Protein AF-A0A7C1PLB1-F1 (afdb_monomer)

Foldseek 3Di:
DPPPDDPVNVVVVVVVVVVVLPDEAEAEQEDVCVVDPVSVVVVVVVVVVVVVVVRRYHYHYDCVVVVCVVCVVVVHHFDDDPNDTPD

Structure (mmCIF, N/CA/C/O backbone):
data_AF-A0A7C1PLB1-F1
#
_entry.id   AF-A0A7C1PLB1-F1
#
loop_
_atom_site.group_PDB
_atom_site.id
_atom_site.type_sy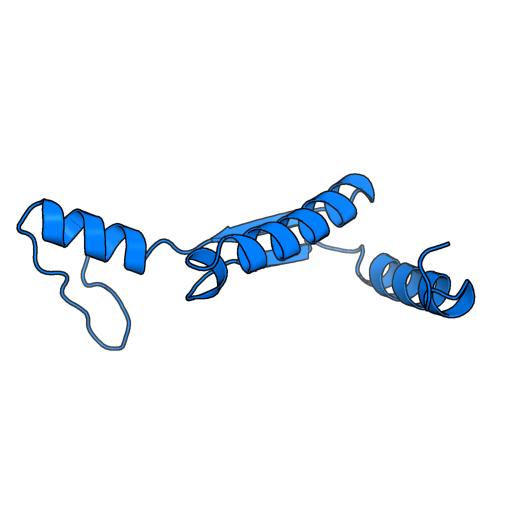mbol
_atom_site.label_atom_id
_atom_site.label_alt_id
_atom_site.label_comp_id
_atom_site.label_asym_id
_atom_site.label_entity_id
_atom_site.label_seq_id
_atom_site.pdbx_PDB_ins_code
_atom_site.Cartn_x
_atom_site.Cartn_y
_atom_site.Cartn_z
_atom_site.occupancy
_atom_site.B_iso_or_equiv
_atom_site.auth_seq_id
_atom_site.auth_comp_id
_atom_site.auth_asym_id
_atom_site.auth_atom_id
_atom_site.pdbx_PDB_model_num
ATOM 1 N N . MET A 1 1 ? 19.483 11.889 -15.695 1.00 55.94 1 MET A N 1
ATOM 2 C CA . MET A 1 1 ? 19.153 10.560 -15.137 1.00 55.94 1 MET A CA 1
ATOM 3 C C . MET A 1 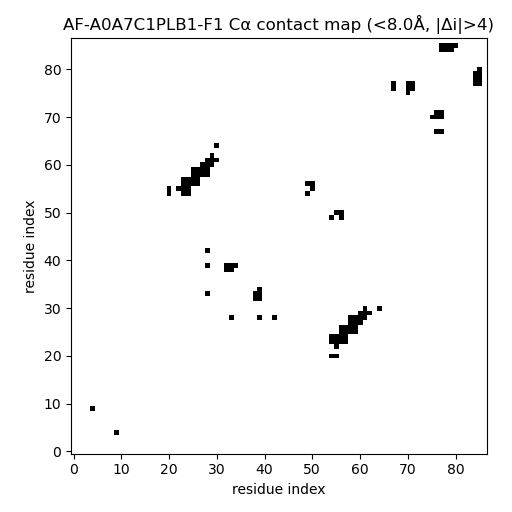1 ? 19.328 10.655 -13.632 1.00 55.94 1 MET A C 1
ATOM 5 O O . MET A 1 1 ? 20.296 11.298 -13.242 1.00 55.94 1 MET A O 1
ATOM 9 N N . PRO A 1 2 ? 18.410 10.132 -12.801 1.00 65.62 2 PRO A N 1
ATOM 10 C CA . PRO A 1 2 ? 18.641 10.084 -11.358 1.00 65.62 2 PRO A CA 1
ATOM 11 C C . PRO A 1 2 ? 19.960 9.350 -11.082 1.00 65.62 2 PRO A C 1
ATOM 13 O O . PRO A 1 2 ? 20.261 8.358 -11.750 1.00 65.62 2 PRO A O 1
ATOM 16 N N . GLU A 1 3 ? 20.765 9.864 -10.152 1.00 69.38 3 GLU A N 1
ATOM 17 C CA . GL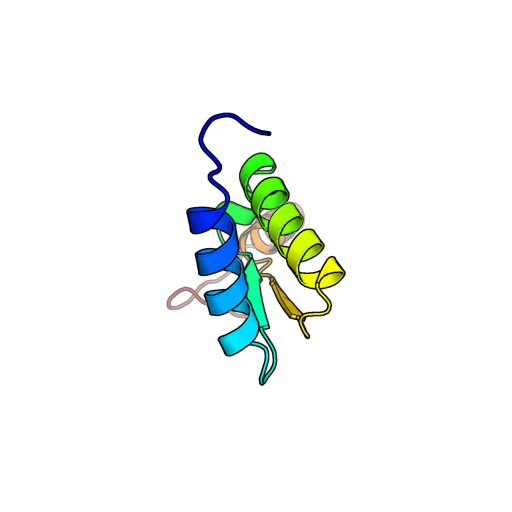U A 1 3 ? 22.036 9.240 -9.782 1.00 69.38 3 GLU A CA 1
ATOM 18 C C . GLU A 1 3 ? 21.786 7.797 -9.316 1.00 69.38 3 GLU A C 1
ATOM 20 O O . GLU A 1 3 ? 20.926 7.543 -8.475 1.00 69.38 3 GLU A O 1
ATOM 25 N N . GLY A 1 4 ? 22.494 6.838 -9.919 1.00 77.00 4 GLY A N 1
ATOM 26 C CA . GLY A 1 4 ? 22.398 5.414 -9.580 1.00 77.00 4 GLY A CA 1
ATOM 27 C C . GLY A 1 4 ? 21.472 4.559 -10.455 1.00 77.00 4 GLY A C 1
ATOM 28 O O . GLY A 1 4 ? 21.521 3.337 -10.336 1.00 77.00 4 GLY A O 1
ATOM 29 N N . LEU A 1 5 ? 20.677 5.133 -11.369 1.00 83.06 5 LEU A N 1
ATOM 30 C CA . LEU A 1 5 ? 19.875 4.331 -12.306 1.00 83.06 5 LEU A CA 1
ATOM 31 C C . LEU A 1 5 ? 20.637 4.091 -13.617 1.00 83.06 5 LEU A C 1
ATOM 33 O O . LEU A 1 5 ? 20.827 5.010 -14.415 1.00 83.06 5 LEU A O 1
ATOM 37 N N . THR A 1 6 ? 21.049 2.846 -13.858 1.00 93.81 6 THR A N 1
ATOM 38 C CA . THR A 1 6 ? 21.665 2.440 -15.130 1.00 93.81 6 THR A CA 1
ATOM 39 C C . THR A 1 6 ? 20.608 1.951 -16.119 1.00 93.81 6 THR A C 1
ATOM 41 O O . THR A 1 6 ? 19.550 1.452 -15.730 1.00 93.81 6 THR A O 1
ATOM 44 N N . ALA A 1 7 ? 20.905 2.053 -17.417 1.00 92.12 7 ALA A N 1
ATOM 45 C CA . ALA A 1 7 ? 20.039 1.505 -18.462 1.00 92.12 7 ALA A CA 1
ATOM 46 C C . ALA A 1 7 ? 19.831 -0.012 -18.299 1.00 92.12 7 ALA A C 1
ATOM 48 O O . ALA A 1 7 ? 18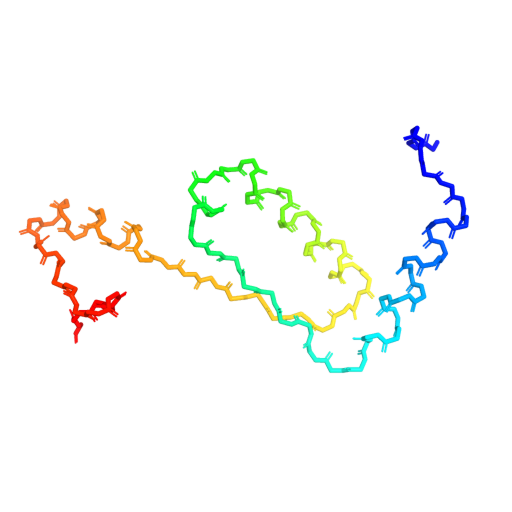.724 -0.500 -18.498 1.00 92.12 7 ALA A O 1
ATOM 49 N N . ALA A 1 8 ? 20.874 -0.735 -17.875 1.00 94.00 8 ALA A N 1
ATOM 50 C CA . ALA A 1 8 ? 20.810 -2.172 -17.623 1.00 94.00 8 ALA A CA 1
ATOM 51 C C . ALA A 1 8 ? 19.857 -2.514 -16.465 1.00 94.00 8 ALA A C 1
ATOM 53 O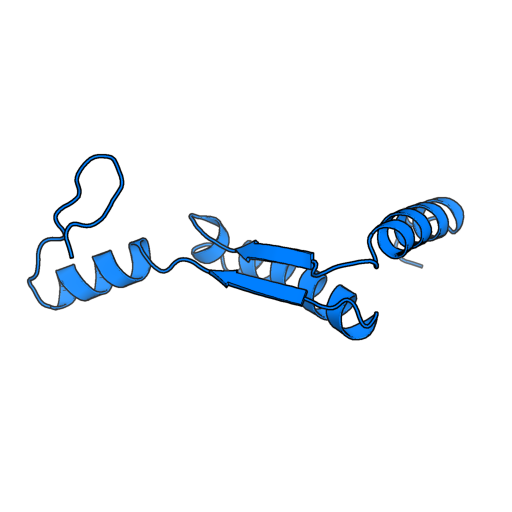 O . ALA A 1 8 ? 18.973 -3.346 -16.636 1.00 94.00 8 ALA A O 1
ATOM 54 N N . ALA A 1 9 ? 19.976 -1.819 -15.326 1.00 92.19 9 ALA A N 1
ATOM 55 C CA . ALA A 1 9 ? 19.100 -2.044 -14.175 1.00 92.19 9 ALA A CA 1
ATOM 56 C C . ALA A 1 9 ? 17.632 -1.719 -14.498 1.00 92.19 9 ALA A C 1
ATOM 58 O O . ALA A 1 9 ? 16.722 -2.426 -14.066 1.00 92.19 9 ALA A O 1
ATOM 59 N N . LEU A 1 10 ? 17.392 -0.666 -15.289 1.00 89.00 10 LEU A N 1
ATOM 60 C CA . LEU A 1 10 ? 16.048 -0.329 -15.750 1.00 89.00 10 LEU A CA 1
ATOM 61 C C . LEU A 1 10 ? 15.479 -1.406 -16.684 1.00 89.00 10 LEU A C 1
ATOM 63 O O . LEU A 1 10 ? 14.329 -1.806 -16.510 1.00 89.00 10 LEU A O 1
ATOM 67 N N . ALA A 1 11 ? 16.268 -1.879 -17.653 1.00 90.81 11 ALA A N 1
ATOM 68 C CA . ALA A 1 11 ? 15.846 -2.921 -18.586 1.00 90.81 11 ALA A CA 1
ATOM 69 C C . ALA A 1 11 ? 15.488 -4.222 -17.851 1.00 90.81 11 ALA A C 1
ATOM 71 O O . ALA A 1 11 ? 14.404 -4.761 -18.059 1.00 90.81 11 ALA A O 1
ATOM 72 N N . GLU A 1 12 ? 16.338 -4.662 -16.921 1.00 91.31 12 GLU A N 1
ATOM 73 C CA . GLU A 1 12 ? 16.106 -5.868 -16.120 1.00 91.31 12 GLU A CA 1
ATOM 74 C C . GLU A 1 12 ? 14.821 -5.768 -15.280 1.00 91.31 12 GLU A C 1
ATOM 76 O O . GLU A 1 12 ? 14.004 -6.696 -15.260 1.00 91.31 12 GLU A O 1
ATOM 81 N N . ALA A 1 13 ? 14.594 -4.620 -14.631 1.00 88.50 13 ALA A N 1
ATOM 82 C CA . ALA A 1 13 ? 13.386 -4.383 -13.847 1.00 88.50 13 ALA A CA 1
ATOM 83 C C . ALA A 1 13 ? 12.118 -4.408 -14.719 1.00 88.50 13 ALA A C 1
ATOM 85 O O . ALA A 1 13 ? 11.120 -5.030 -14.346 1.00 88.50 13 ALA A O 1
ATOM 86 N N . VAL A 1 14 ? 12.153 -3.767 -15.893 1.00 87.00 14 VAL A N 1
ATOM 87 C CA . VAL A 1 14 ? 11.022 -3.757 -16.833 1.00 87.00 14 VAL A CA 1
ATOM 88 C C . VAL A 1 14 ? 10.738 -5.159 -17.363 1.00 87.00 14 VAL A C 1
ATOM 90 O O . VAL A 1 14 ? 9.581 -5.573 -17.371 1.00 87.00 14 VAL A O 1
ATOM 93 N N . GLU A 1 15 ? 11.760 -5.921 -17.749 1.00 89.25 15 GLU A N 1
ATOM 94 C CA . GLU A 1 15 ? 11.581 -7.302 -18.200 1.00 89.25 15 GLU A CA 1
ATOM 95 C C . GLU A 1 15 ? 10.963 -8.189 -17.114 1.00 89.25 15 GLU A C 1
ATOM 97 O O . GLU A 1 15 ? 10.073 -8.992 -17.402 1.00 89.25 15 GLU A O 1
ATOM 102 N N . HIS A 1 16 ? 11.395 -8.032 -15.858 1.00 85.75 16 HIS A N 1
ATOM 103 C CA . HIS A 1 16 ? 10.808 -8.763 -14.739 1.00 85.75 16 HIS A CA 1
ATOM 104 C C . HIS A 1 16 ? 9.320 -8.446 -14.570 1.00 85.75 16 HIS A C 1
ATOM 106 O O . HIS A 1 16 ? 8.516 -9.360 -14.388 1.00 85.75 16 HIS A O 1
ATOM 112 N N . LEU A 1 17 ? 8.946 -7.170 -14.675 1.00 81.69 17 LEU A N 1
ATOM 113 C CA . LEU A 1 17 ? 7.556 -6.735 -14.575 1.00 81.69 17 LEU A CA 1
ATOM 114 C C . LEU A 1 17 ? 6.712 -7.238 -15.754 1.00 81.69 17 LEU A C 1
ATOM 116 O O . LEU A 1 17 ? 5.613 -7.742 -15.542 1.00 81.69 17 LEU A O 1
ATOM 120 N N . VAL A 1 18 ? 7.216 -7.156 -16.989 1.00 82.31 18 VAL A N 1
ATOM 121 C CA . VAL A 1 18 ? 6.494 -7.621 -18.187 1.00 82.31 18 VAL A CA 1
ATOM 122 C C . VAL A 1 18 ? 6.224 -9.127 -18.137 1.00 82.31 18 VAL A C 1
ATOM 124 O O . VAL A 1 18 ? 5.139 -9.549 -18.529 1.00 82.31 18 VAL A O 1
ATOM 127 N N . ARG A 1 19 ? 7.141 -9.937 -17.588 1.00 83.19 19 ARG A N 1
ATOM 128 C CA . ARG A 1 19 ? 6.906 -11.380 -17.367 1.00 83.19 19 ARG A CA 1
ATOM 129 C C . ARG A 1 19 ? 5.752 -11.673 -16.405 1.00 83.19 19 ARG A C 1
ATOM 131 O O . ARG A 1 19 ? 5.177 -12.751 -16.472 1.00 83.19 19 ARG A O 1
ATOM 138 N N . GLN A 1 20 ? 5.413 -10.735 -15.523 1.00 73.38 20 GLN A N 1
ATOM 139 C CA . GLN A 1 20 ? 4.292 -10.851 -14.583 1.00 73.38 20 GLN A CA 1
ATOM 140 C C . GLN A 1 20 ? 3.026 -10.132 -15.066 1.00 73.38 20 GLN A C 1
ATOM 142 O O . GLN A 1 20 ? 2.106 -9.898 -14.286 1.00 73.38 20 GLN A O 1
ATOM 147 N N . ARG A 1 21 ? 2.974 -9.738 -16.344 1.00 72.50 21 ARG A N 1
ATOM 148 C CA . ARG A 1 21 ? 1.820 -9.030 -16.910 1.00 72.50 21 ARG A CA 1
ATOM 149 C C . ARG A 1 21 ? 0.599 -9.935 -17.102 1.00 72.50 21 ARG A C 1
ATOM 151 O O . ARG A 1 21 ? -0.515 -9.424 -17.219 1.00 72.50 21 ARG A O 1
ATOM 158 N N . ASP A 1 22 ? 0.802 -11.249 -17.120 1.00 80.56 22 ASP A N 1
ATOM 159 C CA . ASP A 1 22 ? -0.281 -12.220 -17.198 1.00 80.56 22 ASP A CA 1
ATOM 160 C C . ASP A 1 22 ? -0.952 -12.368 -15.826 1.00 80.56 22 ASP A C 1
ATOM 162 O O . ASP A 1 22 ? -0.379 -12.902 -14.877 1.00 80.56 22 ASP A O 1
ATOM 166 N N . GLY A 1 23 ? -2.191 -11.885 -15.722 1.00 85.25 23 GLY A N 1
ATOM 167 C CA . GLY A 1 23 ? -2.986 -11.925 -14.494 1.00 85.25 23 GLY A CA 1
ATOM 168 C C . GLY A 1 23 ? -3.046 -10.588 -13.756 1.00 85.25 23 GLY A C 1
ATOM 169 O O . GLY A 1 23 ? -2.463 -9.597 -14.177 1.00 85.25 23 GLY A O 1
ATOM 170 N N . ILE A 1 24 ? -3.820 -10.542 -12.669 1.00 91.44 24 ILE A N 1
ATOM 171 C CA . ILE A 1 24 ? -4.056 -9.320 -11.887 1.00 91.44 24 ILE A CA 1
ATOM 172 C C . ILE A 1 24 ? -2.950 -9.156 -10.844 1.00 91.44 24 ILE A C 1
ATOM 174 O O . ILE A 1 24 ? -2.779 -10.013 -9.975 1.00 91.44 24 ILE A O 1
ATOM 178 N N . LEU A 1 25 ? -2.260 -8.016 -10.864 1.00 91.81 25 LEU A N 1
ATOM 179 C CA . LEU A 1 25 ? -1.297 -7.659 -9.830 1.00 91.81 25 LEU A CA 1
ATOM 180 C C . LEU A 1 25 ? -2.031 -7.097 -8.604 1.00 91.81 25 LEU A C 1
ATOM 182 O O . LEU A 1 25 ? -2.514 -5.962 -8.591 1.00 91.81 25 LEU A O 1
ATOM 186 N N . MET A 1 26 ? -2.113 -7.918 -7.559 1.00 94.38 26 MET A N 1
ATOM 187 C CA . MET A 1 26 ? -2.772 -7.583 -6.302 1.00 94.38 26 MET A CA 1
ATOM 188 C C . MET A 1 26 ? -1.794 -6.950 -5.303 1.00 94.38 26 MET A C 1
ATOM 190 O O . MET A 1 26 ? -0.816 -7.571 -4.895 1.00 94.38 26 MET A O 1
ATOM 194 N N . ILE A 1 27 ? -2.093 -5.735 -4.847 1.00 94.81 27 ILE A N 1
ATOM 195 C CA . ILE A 1 27 ? -1.286 -4.980 -3.884 1.00 94.81 27 ILE A CA 1
ATOM 196 C C . ILE A 1 27 ? -2.115 -4.771 -2.620 1.00 94.81 27 ILE A C 1
ATOM 198 O O . ILE A 1 27 ? -3.205 -4.212 -2.673 1.00 94.81 27 ILE A O 1
ATOM 202 N N . LYS 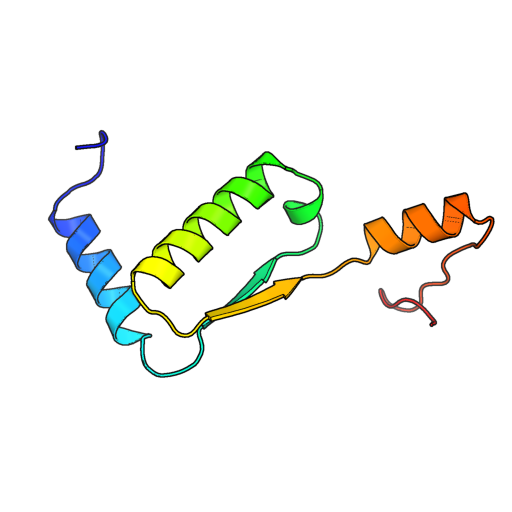A 1 28 ? -1.603 -5.197 -1.460 1.00 95.69 28 LYS A N 1
ATOM 203 C CA . LYS A 1 28 ? -2.249 -4.964 -0.161 1.00 95.69 28 LYS A CA 1
ATOM 204 C C . LYS A 1 28 ? -1.508 -3.881 0.614 1.00 95.69 28 LYS A C 1
ATOM 206 O O . LYS A 1 28 ? -0.437 -4.134 1.161 1.00 95.69 28 LYS A O 1
ATOM 211 N N . LEU A 1 29 ? -2.115 -2.704 0.724 1.00 95.56 29 LEU A N 1
ATOM 212 C CA . LEU A 1 29 ? -1.615 -1.594 1.531 1.00 95.56 29 LEU A CA 1
ATOM 213 C C . LEU A 1 29 ? -2.340 -1.574 2.881 1.00 95.56 29 LEU A C 1
ATOM 215 O O . LEU A 1 29 ? -3.536 -1.316 2.968 1.00 95.56 29 LEU A O 1
ATOM 219 N N . GLY A 1 30 ? -1.640 -1.878 3.970 1.00 93.94 30 GLY A N 1
ATOM 220 C CA . GLY A 1 30 ? -2.278 -1.961 5.281 1.00 93.94 30 GLY A CA 1
ATOM 221 C C . GLY A 1 30 ? -1.310 -1.906 6.450 1.00 93.94 30 GLY A C 1
ATOM 222 O O . GLY A 1 30 ? -0.097 -1.860 6.279 1.00 93.94 30 GLY A O 1
ATOM 223 N N . GLY A 1 31 ? -1.863 -1.961 7.662 1.00 90.12 31 GLY A N 1
ATOM 224 C CA . GLY A 1 31 ? -1.068 -1.938 8.889 1.00 90.12 31 GLY A CA 1
ATOM 225 C C . GLY A 1 31 ? -0.460 -0.562 9.161 1.00 90.12 31 GLY A C 1
ATOM 226 O O . GLY A 1 31 ? -1.085 0.455 8.880 1.00 90.12 31 GLY A O 1
ATOM 227 N N . SER A 1 32 ? 0.743 -0.532 9.738 1.00 89.31 32 SER A N 1
ATOM 228 C CA . SER A 1 32 ? 1.480 0.707 10.039 1.00 89.31 32 SER A CA 1
ATOM 229 C C . SER A 1 32 ? 1.804 1.540 8.800 1.00 89.31 32 SER A C 1
ATOM 231 O O . SER A 1 32 ? 1.863 2.756 8.912 1.00 89.31 32 SER A O 1
ATOM 233 N N . ALA A 1 33 ? 1.936 0.922 7.623 1.00 91.31 33 ALA A N 1
ATOM 234 C CA . ALA A 1 33 ? 2.199 1.643 6.379 1.00 91.31 33 ALA A CA 1
ATOM 235 C C . ALA A 1 33 ? 1.066 2.606 5.978 1.00 91.31 33 ALA A C 1
ATOM 237 O O . ALA A 1 33 ? 1.327 3.570 5.273 1.00 91.31 33 ALA A O 1
ATOM 238 N N . LEU A 1 34 ? -0.176 2.366 6.427 1.00 91.94 34 LEU A N 1
ATOM 239 C CA . LEU A 1 34 ? -1.290 3.308 6.239 1.00 91.94 34 LEU A CA 1
ATOM 240 C C . LEU A 1 34 ? -1.288 4.458 7.258 1.00 91.94 34 LEU A C 1
ATOM 242 O O . LEU A 1 34 ? -1.903 5.484 6.991 1.00 91.94 34 LEU A O 1
ATOM 246 N N . ASP A 1 35 ? -0.656 4.283 8.424 1.00 91.56 35 ASP A N 1
ATOM 247 C CA . ASP A 1 35 ? -0.561 5.341 9.440 1.00 91.56 35 ASP A CA 1
ATOM 248 C C . ASP A 1 35 ? 0.652 6.266 9.202 1.00 91.56 35 ASP A C 1
ATOM 250 O O . ASP A 1 35 ? 0.696 7.344 9.786 1.00 91.56 35 ASP A O 1
ATOM 254 N N . ASP A 1 36 ? 1.626 5.862 8.374 1.00 95.12 36 ASP A N 1
ATOM 255 C CA . ASP A 1 36 ? 2.751 6.695 7.923 1.00 95.12 36 ASP A CA 1
ATOM 256 C C . ASP A 1 36 ? 2.424 7.307 6.544 1.00 95.12 36 ASP A C 1
ATOM 258 O O . ASP A 1 36 ? 2.488 6.598 5.531 1.00 95.12 36 ASP A O 1
ATOM 262 N N . PRO A 1 37 ? 2.107 8.617 6.467 1.00 94.50 37 PRO A N 1
ATOM 263 C CA . PRO A 1 37 ? 1.761 9.272 5.209 1.00 94.50 37 PRO A CA 1
ATOM 264 C C . PRO A 1 37 ? 2.862 9.171 4.151 1.00 94.50 37 PRO A C 1
ATOM 266 O O . PRO A 1 37 ? 2.561 9.001 2.971 1.00 94.50 37 PRO A O 1
ATOM 269 N N . ALA A 1 38 ? 4.136 9.219 4.554 1.00 95.88 38 ALA A N 1
ATOM 270 C CA . ALA A 1 38 ? 5.251 9.157 3.620 1.00 95.88 38 ALA A CA 1
ATOM 271 C C . ALA A 1 38 ? 5.411 7.740 3.047 1.00 95.88 38 ALA A C 1
ATOM 273 O O . ALA A 1 38 ? 5.704 7.576 1.861 1.00 95.88 38 ALA A O 1
ATOM 274 N N . ALA A 1 39 ? 5.205 6.700 3.861 1.00 94.12 39 ALA A N 1
ATOM 275 C CA . ALA A 1 39 ? 5.188 5.319 3.375 1.00 94.12 39 ALA A CA 1
ATOM 276 C C . ALA A 1 39 ? 4.001 5.049 2.445 1.00 94.12 39 ALA A C 1
ATOM 278 O O . ALA A 1 39 ? 4.189 4.452 1.380 1.00 94.12 39 ALA A O 1
ATOM 279 N N . ALA A 1 40 ? 2.807 5.517 2.817 1.00 95.12 40 ALA A N 1
ATOM 280 C CA . ALA A 1 40 ? 1.616 5.404 1.986 1.00 95.12 40 ALA A CA 1
ATOM 281 C C . ALA A 1 40 ? 1.823 6.093 0.629 1.00 95.12 40 ALA A C 1
ATOM 283 O O . ALA A 1 40 ? 1.591 5.475 -0.410 1.00 95.12 40 ALA A O 1
ATOM 284 N N . GLU A 1 41 ? 2.342 7.324 0.618 1.00 96.75 41 GLU A N 1
ATOM 285 C CA . GLU A 1 41 ? 2.620 8.065 -0.614 1.00 96.75 41 GLU A CA 1
ATOM 286 C C . GLU A 1 41 ? 3.636 7.337 -1.503 1.00 96.75 41 GLU A C 1
ATOM 288 O O . GLU A 1 41 ? 3.391 7.164 -2.697 1.00 96.75 41 GLU A O 1
ATOM 293 N N . ARG A 1 42 ? 4.754 6.853 -0.941 1.00 95.62 42 ARG A N 1
ATOM 294 C CA . ARG A 1 42 ? 5.754 6.087 -1.708 1.00 95.62 42 ARG A CA 1
ATOM 295 C C . ARG A 1 42 ? 5.146 4.843 -2.355 1.00 95.62 42 ARG A C 1
ATOM 297 O O . ARG A 1 42 ? 5.411 4.575 -3.525 1.00 95.62 42 ARG A O 1
ATOM 304 N N . CYS A 1 43 ? 4.313 4.104 -1.621 1.00 95.38 43 CYS A N 1
ATOM 305 C CA . CYS A 1 43 ? 3.623 2.933 -2.158 1.00 95.38 43 CYS A CA 1
ATOM 306 C C . CYS A 1 43 ? 2.667 3.323 -3.294 1.00 95.38 43 CYS A C 1
ATOM 308 O O . CYS A 1 43 ? 2.739 2.757 -4.385 1.00 95.38 43 CYS A O 1
ATOM 310 N N . LEU A 1 44 ? 1.821 4.332 -3.070 1.00 97.06 44 LEU A N 1
ATOM 311 C CA . LEU A 1 44 ? 0.838 4.794 -4.051 1.00 97.06 44 LEU A CA 1
ATOM 312 C C . LEU A 1 44 ? 1.490 5.377 -5.311 1.00 97.06 44 LEU A C 1
ATOM 314 O O . LEU A 1 44 ? 0.964 5.178 -6.404 1.00 97.06 44 LEU A O 1
ATOM 318 N N . ARG A 1 45 ? 2.663 6.014 -5.202 1.00 97.12 45 ARG A N 1
ATOM 319 C CA . ARG A 1 45 ? 3.469 6.414 -6.369 1.00 97.12 45 ARG A CA 1
ATOM 320 C C . ARG A 1 45 ? 3.865 5.203 -7.217 1.00 97.12 45 ARG A C 1
ATOM 322 O O . ARG A 1 45 ? 3.719 5.252 -8.433 1.00 97.12 45 ARG A O 1
ATOM 329 N N . GLY A 1 46 ? 4.294 4.103 -6.595 1.00 94.50 46 GLY A N 1
ATOM 330 C CA . GLY A 1 46 ? 4.576 2.846 -7.300 1.00 94.50 46 GLY A CA 1
ATOM 331 C C . GLY A 1 46 ? 3.337 2.257 -7.984 1.00 94.50 46 GLY A C 1
ATOM 332 O O . GLY A 1 46 ? 3.397 1.883 -9.154 1.00 94.50 46 GLY A O 1
ATOM 333 N N . VAL A 1 47 ? 2.191 2.250 -7.293 1.00 95.88 47 VAL A N 1
ATOM 334 C CA . VAL A 1 47 ? 0.899 1.828 -7.870 1.00 95.88 47 VAL A CA 1
ATOM 335 C C . VAL A 1 47 ? 0.540 2.682 -9.092 1.00 95.88 47 VAL A C 1
ATOM 337 O O . VAL A 1 47 ? 0.145 2.143 -10.123 1.00 95.88 47 VAL A O 1
ATOM 340 N N . ALA A 1 48 ? 0.719 4.003 -9.011 1.00 97.00 48 ALA A N 1
ATOM 341 C CA . ALA A 1 48 ? 0.446 4.919 -10.115 1.00 97.00 48 ALA A CA 1
ATOM 342 C C . ALA A 1 48 ? 1.356 4.661 -11.329 1.00 97.00 48 ALA A C 1
ATOM 344 O O . ALA A 1 48 ? 0.870 4.675 -12.460 1.00 97.00 48 ALA A O 1
ATOM 345 N N . VAL A 1 49 ? 2.643 4.367 -11.110 1.00 93.38 49 VAL A N 1
ATOM 346 C CA . VAL A 1 49 ? 3.578 3.980 -12.183 1.00 93.38 49 VAL A CA 1
ATOM 347 C C . VAL A 1 49 ? 3.121 2.686 -12.861 1.00 93.38 49 VAL A C 1
ATOM 349 O O . VAL A 1 49 ? 3.012 2.636 -14.083 1.00 93.38 49 VAL A O 1
ATOM 352 N N . LEU A 1 50 ? 2.775 1.654 -12.088 1.00 91.62 50 LEU A N 1
ATOM 353 C CA . LEU A 1 50 ? 2.272 0.389 -12.637 1.00 91.62 50 LEU A CA 1
ATOM 354 C C . LEU A 1 50 ? 0.958 0.585 -13.414 1.00 91.62 50 LEU A C 1
ATOM 356 O O . LEU A 1 50 ? 0.757 -0.020 -14.468 1.00 91.62 50 LEU A O 1
ATOM 360 N N . HIS A 1 51 ? 0.087 1.479 -12.943 1.00 93.00 51 HIS A N 1
ATOM 361 C CA . HIS A 1 51 ? -1.146 1.838 -13.640 1.00 93.00 51 HIS A CA 1
ATOM 362 C C . HIS A 1 51 ? -0.860 2.532 -14.982 1.00 93.00 51 HIS A C 1
ATOM 364 O O . HIS A 1 51 ? -1.466 2.189 -15.999 1.00 93.00 51 HIS A O 1
ATOM 370 N N . GLN A 1 52 ? 0.099 3.465 -15.020 1.00 93.69 52 GLN A N 1
ATOM 371 C CA . GLN A 1 52 ? 0.550 4.112 -16.260 1.00 93.69 52 GLN A CA 1
ATOM 372 C C . GLN A 1 52 ? 1.127 3.097 -17.260 1.00 93.69 52 GLN A C 1
ATOM 374 O O . GLN A 1 52 ? 0.877 3.211 -18.459 1.00 93.69 52 GLN A O 1
ATOM 379 N N . LEU A 1 53 ? 1.811 2.060 -16.766 1.00 89.44 53 LEU A N 1
ATOM 380 C CA . LEU A 1 53 ? 2.327 0.937 -17.559 1.00 89.44 53 LEU A CA 1
ATOM 381 C C . LEU A 1 53 ? 1.251 -0.091 -17.967 1.00 89.44 53 LEU A C 1
ATOM 383 O O . LEU A 1 53 ? 1.568 -1.098 -18.600 1.00 89.44 53 LEU A O 1
ATOM 387 N N . ARG A 1 54 ? -0.029 0.169 -17.658 1.00 90.31 54 ARG A N 1
ATOM 388 C CA . ARG A 1 54 ? -1.184 -0.676 -18.012 1.00 90.31 54 ARG A CA 1
ATOM 389 C C . ARG A 1 54 ? -1.131 -2.078 -17.403 1.00 90.31 54 ARG A C 1
ATOM 391 O O . ARG A 1 54 ? -1.590 -3.036 -18.028 1.00 90.31 54 ARG A O 1
ATOM 398 N N . PHE A 1 55 ? -0.599 -2.198 -16.188 1.00 91.44 55 PHE A N 1
ATOM 399 C CA . PHE A 1 55 ? -0.806 -3.404 -15.394 1.00 91.44 55 PHE A CA 1
ATOM 400 C C . PHE A 1 55 ? -2.272 -3.474 -14.935 1.00 91.44 55 PHE A C 1
ATOM 402 O O . PHE A 1 55 ? -2.814 -2.464 -14.475 1.00 91.44 55 PHE A O 1
ATOM 409 N N . PRO A 1 56 ? -2.931 -4.637 -15.036 1.00 91.94 56 PRO A N 1
ATOM 410 C CA . PRO A 1 56 ? -4.223 -4.862 -14.399 1.00 91.94 56 PRO A CA 1
ATOM 411 C C . PRO A 1 56 ? -4.012 -4.972 -12.881 1.00 91.94 56 PRO A C 1
ATOM 413 O O . PRO A 1 56 ? -3.498 -5.967 -12.377 1.00 91.94 56 PRO A O 1
ATOM 416 N N . LEU A 1 57 ? -4.361 -3.915 -12.148 1.00 94.38 57 LEU A N 1
ATOM 417 C CA . LEU A 1 57 ? -4.063 -3.780 -10.721 1.00 94.38 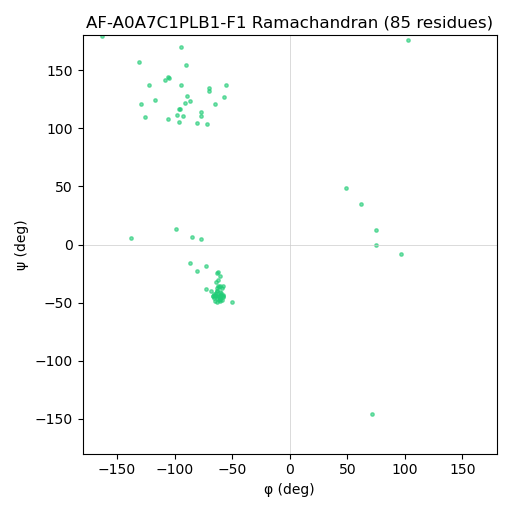57 LEU A CA 1
ATOM 418 C C . LEU A 1 57 ? -5.303 -3.994 -9.853 1.00 94.38 57 LEU A C 1
ATOM 420 O O . LEU A 1 57 ? -6.389 -3.518 -10.180 1.00 94.38 57 LEU A O 1
ATOM 424 N N . LEU A 1 58 ? -5.109 -4.617 -8.690 1.00 96.31 58 LEU A N 1
ATOM 425 C CA . LEU A 1 58 ? -6.086 -4.656 -7.603 1.00 96.31 58 LEU A CA 1
ATOM 426 C C . LEU A 1 58 ? -5.432 -4.150 -6.314 1.00 96.31 58 LEU A C 1
ATOM 428 O O . LEU A 1 58 ? -4.588 -4.830 -5.737 1.00 96.31 58 LEU A O 1
ATOM 432 N N . LEU A 1 59 ? -5.827 -2.965 -5.846 1.00 96.56 59 LEU A N 1
ATOM 433 C CA . LEU A 1 59 ? -5.353 -2.407 -4.578 1.00 96.56 59 LEU A CA 1
ATOM 434 C C . LEU A 1 59 ? -6.352 -2.729 -3.461 1.00 96.56 59 LEU A C 1
ATOM 436 O O . LEU A 1 59 ? -7.487 -2.260 -3.484 1.00 96.56 59 LEU A O 1
ATOM 440 N N . LEU A 1 60 ? -5.921 -3.498 -2.463 1.00 97.38 60 LEU A N 1
ATOM 441 C CA . LEU A 1 60 ? -6.683 -3.764 -1.246 1.00 97.38 60 LEU A CA 1
ATOM 442 C C . LEU A 1 60 ? -6.103 -2.970 -0.085 1.00 97.38 60 LEU A C 1
ATOM 444 O O . LEU A 1 60 ? -4.882 -2.870 0.060 1.00 97.38 60 LEU A O 1
ATOM 448 N N . HIS A 1 61 ? -6.971 -2.488 0.802 1.00 95.94 61 HIS A N 1
ATOM 449 C CA . HIS A 1 61 ? -6.538 -1.861 2.040 1.00 95.94 61 HIS A CA 1
ATOM 450 C C . HIS A 1 61 ? -7.269 -2.400 3.266 1.00 95.94 61 HIS A C 1
ATOM 452 O O . HIS A 1 61 ? -8.363 -2.955 3.192 1.00 95.94 61 HIS A O 1
ATOM 458 N N . GLY A 1 62 ? -6.625 -2.245 4.422 1.00 93.38 62 GLY A N 1
ATOM 459 C CA . GLY A 1 62 ? -7.272 -2.440 5.716 1.00 93.38 62 GLY A CA 1
ATOM 460 C C . GLY A 1 62 ? -7.791 -1.120 6.285 1.00 93.38 62 GLY A C 1
ATOM 461 O O . GLY A 1 62 ? -7.448 -0.045 5.804 1.00 93.38 62 GLY A O 1
ATOM 462 N N . GLY A 1 63 ? -8.573 -1.198 7.359 1.00 93.50 63 GLY A N 1
ATOM 463 C CA . GLY A 1 63 ? -9.019 -0.020 8.117 1.00 93.50 63 GLY A CA 1
ATOM 464 C C . GLY A 1 63 ? -8.975 -0.209 9.632 1.00 93.50 63 GLY A C 1
ATOM 465 O O . GLY A 1 63 ? -9.424 0.660 10.366 1.00 93.50 63 GLY A O 1
ATOM 466 N N . GLY A 1 64 ? -8.445 -1.338 10.121 1.00 93.56 64 GLY A N 1
ATOM 467 C CA . GLY A 1 64 ? -8.650 -1.795 11.501 1.00 93.56 64 GLY A CA 1
ATOM 468 C C . GLY A 1 64 ? -8.377 -0.736 12.572 1.00 93.56 64 GLY A C 1
ATOM 469 O O . GLY A 1 64 ? -9.234 -0.498 13.414 1.00 93.56 64 GLY A O 1
ATOM 470 N N . LYS A 1 65 ? -7.231 -0.052 12.504 1.00 92.50 65 LYS A N 1
ATOM 471 C CA . LYS A 1 65 ? -6.876 1.001 13.467 1.00 92.50 65 LYS A CA 1
ATOM 472 C C . LYS A 1 65 ? -7.751 2.250 13.342 1.00 92.50 65 LYS A C 1
ATOM 474 O O . LYS A 1 65 ? -8.129 2.819 14.358 1.00 92.50 65 LYS A O 1
ATOM 479 N N . ALA A 1 66 ? -8.091 2.669 12.121 1.00 93.12 66 ALA A N 1
ATOM 480 C CA . ALA A 1 66 ? -8.981 3.808 11.899 1.00 93.12 66 ALA A CA 1
ATOM 481 C C . ALA A 1 66 ? -10.386 3.528 12.455 1.00 93.12 66 ALA A C 1
ATOM 483 O O . ALA A 1 66 ? -10.951 4.372 13.142 1.00 93.12 66 ALA A O 1
ATOM 484 N N . ILE A 1 67 ? -10.893 2.310 12.244 1.00 94.75 67 ILE A N 1
ATOM 485 C CA . ILE A 1 67 ? -12.170 1.860 12.805 1.00 94.75 67 ILE A CA 1
ATOM 486 C C . ILE A 1 67 ? -12.085 1.775 14.337 1.00 94.75 67 ILE A C 1
ATOM 488 O O . ILE A 1 67 ? -13.004 2.221 15.011 1.00 94.75 67 ILE A O 1
ATOM 492 N N . ASP A 1 68 ? -10.987 1.260 14.908 1.00 94.56 68 ASP A N 1
ATOM 493 C CA . ASP A 1 68 ? -10.797 1.232 16.369 1.00 94.56 68 ASP A CA 1
ATOM 494 C C . ASP A 1 68 ? -10.865 2.637 16.983 1.00 94.56 68 ASP A C 1
ATOM 496 O O . ASP A 1 68 ? -11.553 2.826 17.985 1.00 94.56 68 ASP A O 1
ATOM 500 N N . ARG A 1 69 ? -10.199 3.622 16.364 1.00 94.88 69 ARG A N 1
ATOM 501 C CA . ARG A 1 69 ? -10.232 5.028 16.801 1.00 94.88 69 ARG A CA 1
ATOM 502 C C . ARG A 1 69 ? -11.642 5.616 16.713 1.00 94.88 69 ARG A C 1
ATOM 504 O O . ARG A 1 69 ? -12.099 6.227 17.672 1.00 94.88 69 ARG A O 1
ATOM 511 N N . ALA A 1 70 ? -12.341 5.392 15.600 1.00 96.44 70 ALA A N 1
ATOM 512 C CA . ALA A 1 70 ? -13.710 5.872 15.414 1.00 96.44 70 ALA A CA 1
ATOM 513 C C . ALA A 1 70 ? -14.689 5.245 16.424 1.00 96.44 70 ALA A C 1
ATOM 515 O O . ALA A 1 70 ? -15.537 5.937 16.979 1.00 96.44 70 ALA A O 1
ATOM 516 N N . MET A 1 71 ? -14.538 3.950 16.724 1.00 97.19 71 MET A N 1
ATOM 517 C CA . MET A 1 71 ? -15.322 3.276 17.763 1.00 97.19 71 MET A CA 1
ATOM 518 C C . MET A 1 71 ? -15.094 3.907 19.138 1.00 97.19 71 MET A C 1
ATOM 520 O O . MET A 1 71 ? -16.063 4.235 19.814 1.00 97.19 71 MET A O 1
ATOM 524 N N . GLN A 1 72 ? -13.836 4.129 19.528 1.00 96.12 72 GLN A N 1
ATOM 525 C CA . GLN A 1 72 ? -13.506 4.762 20.809 1.00 96.12 72 GLN A CA 1
ATOM 526 C C . GLN A 1 72 ? -14.104 6.170 20.923 1.00 96.12 72 GLN A C 1
ATOM 528 O O . GLN A 1 72 ? -14.665 6.510 21.960 1.00 96.12 72 GLN A O 1
ATOM 533 N N . GLN A 1 73 ? -14.043 6.965 19.849 1.00 97.38 73 GLN A N 1
ATOM 534 C CA . GLN A 1 73 ? -14.666 8.295 19.784 1.00 97.38 73 GLN A CA 1
ATOM 535 C C . GLN A 1 73 ? -16.193 8.241 19.933 1.00 97.38 73 GLN A C 1
ATOM 537 O O . GLN A 1 73 ? -16.785 9.159 20.492 1.00 97.38 73 GLN A O 1
ATOM 542 N N . ALA A 1 74 ? -16.824 7.157 19.482 1.00 97.88 74 ALA A N 1
ATOM 543 C CA . ALA A 1 74 ? -18.251 6.897 19.656 1.00 97.88 74 ALA A CA 1
ATOM 544 C C . ALA A 1 74 ? -18.603 6.240 21.010 1.00 97.88 74 ALA A C 1
ATOM 546 O O . ALA A 1 74 ? -19.745 5.832 21.210 1.00 97.88 74 ALA A O 1
ATOM 547 N N . GLY A 1 75 ? -17.642 6.084 21.929 1.00 97.69 75 GLY A N 1
ATOM 548 C CA . GLY A 1 75 ? -17.852 5.417 23.220 1.00 97.69 75 GLY A CA 1
ATOM 549 C C . GLY A 1 75 ? -17.955 3.888 23.138 1.00 97.69 75 GLY A C 1
ATOM 550 O O . GLY A 1 75 ? -18.344 3.239 24.107 1.00 97.69 75 GLY A O 1
ATOM 551 N N . LEU A 1 76 ? -17.599 3.288 22.000 1.00 96.88 76 LEU A N 1
ATOM 552 C CA . LEU A 1 76 ? -17.595 1.842 21.789 1.00 96.88 76 LEU A CA 1
ATOM 553 C C . LEU A 1 76 ? -16.203 1.264 22.056 1.00 96.88 76 LEU A C 1
ATOM 555 O O . LEU A 1 76 ? -15.191 1.781 21.583 1.00 96.88 76 LEU A O 1
ATOM 559 N N . THR A 1 77 ? -16.141 0.128 22.750 1.00 95.38 77 THR A N 1
ATOM 560 C CA . THR A 1 77 ? -14.881 -0.603 22.954 1.00 95.38 77 THR A CA 1
ATOM 561 C C . THR A 1 77 ? -14.746 -1.724 21.916 1.00 95.38 77 THR A C 1
ATOM 563 O O . THR A 1 77 ? -15.558 -2.652 21.920 1.00 95.38 77 THR A O 1
ATOM 566 N N . PRO A 1 78 ? -13.734 -1.693 21.024 1.00 93.88 78 PRO A N 1
ATOM 567 C CA . PRO A 1 78 ? -13.513 -2.760 20.053 1.00 93.88 78 PRO A CA 1
ATOM 568 C C . PRO A 1 78 ? -13.151 -4.076 20.749 1.00 93.88 78 PRO A C 1
ATOM 570 O O . PRO A 1 78 ? -12.123 -4.168 21.421 1.00 93.88 78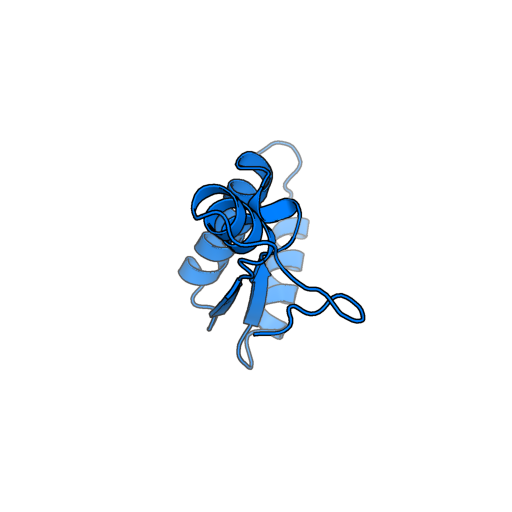 PRO A O 1
ATOM 573 N N . ARG A 1 79 ? -13.946 -5.130 20.538 1.00 95.31 79 ARG A N 1
ATOM 574 C CA . ARG A 1 79 ? -13.597 -6.484 20.987 1.00 95.31 79 ARG A CA 1
ATOM 575 C C . ARG A 1 79 ? -12.792 -7.199 19.907 1.00 95.31 79 ARG A C 1
ATOM 577 O O . ARG A 1 79 ? -13.221 -7.280 18.756 1.00 95.31 79 ARG A O 1
ATOM 584 N N . LYS A 1 80 ? -11.635 -7.752 20.281 1.00 94.94 80 LYS A N 1
ATOM 585 C CA . LYS A 1 80 ? -10.789 -8.553 19.386 1.00 94.94 80 LYS A CA 1
ATOM 586 C C . LYS A 1 80 ? -10.551 -9.950 19.948 1.00 94.94 80 LYS A C 1
ATOM 588 O O . LYS A 1 80 ? -10.274 -10.097 21.132 1.00 94.94 80 LYS A O 1
ATOM 593 N N . ILE A 1 81 ? -10.636 -10.962 19.087 1.00 96.50 81 ILE A N 1
ATOM 594 C CA . ILE A 1 81 ? -10.353 -12.368 19.402 1.00 96.50 81 ILE A CA 1
ATOM 595 C C . ILE A 1 81 ? -9.381 -12.881 18.338 1.00 96.50 81 ILE A C 1
ATOM 597 O O . ILE A 1 81 ? -9.675 -12.809 17.145 1.00 96.50 81 ILE A O 1
ATOM 601 N N . ALA A 1 82 ? -8.202 -13.354 18.755 1.00 95.00 82 ALA A N 1
ATOM 602 C CA . ALA A 1 82 ? -7.153 -13.852 17.855 1.00 95.00 82 ALA A CA 1
ATOM 603 C C . ALA A 1 82 ? -6.838 -12.891 16.683 1.00 95.00 82 ALA A C 1
ATOM 605 O O . ALA A 1 82 ? -6.848 -13.275 15.515 1.00 95.00 82 ALA A O 1
ATOM 606 N N . GLY A 1 83 ? -6.638 -11.603 16.990 1.00 90.19 83 GLY A N 1
ATOM 607 C CA . GLY A 1 83 ? -6.293 -10.576 15.998 1.00 90.19 83 GLY A CA 1
ATOM 608 C C . GLY A 1 83 ? -7.442 -10.101 15.098 1.00 90.19 83 GLY A C 1
ATOM 609 O O . GLY A 1 83 ? -7.236 -9.202 14.285 1.00 90.19 83 GLY A O 1
ATOM 610 N N . ARG A 1 84 ? -8.657 -10.642 15.252 1.00 92.94 84 ARG A N 1
ATOM 611 C CA . ARG A 1 84 ? -9.843 -10.266 14.468 1.00 92.94 84 ARG A CA 1
ATOM 612 C C . ARG A 1 84 ? -10.830 -9.478 15.315 1.00 92.94 84 ARG A C 1
ATOM 614 O O . ARG A 1 84 ? -11.019 -9.795 16.486 1.00 92.94 84 ARG A O 1
ATOM 621 N N . ARG A 1 85 ? -11.460 -8.461 14.723 1.00 94.25 85 ARG A N 1
ATOM 622 C CA . ARG A 1 85 ? -12.571 -7.743 15.359 1.00 94.25 85 ARG A CA 1
ATOM 623 C C . ARG A 1 85 ? -13.785 -8.667 15.406 1.00 94.25 85 ARG A C 1
ATOM 625 O O . ARG A 1 85 ? -14.113 -9.288 14.399 1.00 94.25 85 ARG A O 1
ATOM 632 N N . TYR A 1 86 ? -14.427 -8.750 16.563 1.00 94.56 86 TYR A N 1
ATOM 633 C CA . TYR A 1 86 ? -15.776 -9.290 16.659 1.00 94.56 86 TYR A CA 1
ATOM 634 C C . TYR A 1 86 ? -16.727 -8.204 16.154 1.00 94.56 86 TYR A C 1
ATOM 636 O O . TYR A 1 86 ? -16.754 -7.117 16.734 1.00 94.56 86 TYR A O 1
ATOM 644 N N . THR A 1 87 ? -17.388 -8.465 15.029 1.00 90.50 87 THR A N 1
ATOM 645 C CA . THR A 1 87 ? -18.210 -7.490 14.298 1.00 90.50 87 THR A CA 1
ATOM 646 C C . THR A 1 87 ? -19.619 -8.028 14.186 1.00 90.50 87 THR A C 1
ATOM 648 O O . THR A 1 87 ? -19.725 -9.256 13.968 1.00 90.50 87 THR A O 1
#

Nearest PDB structures (foldseek):
  2v5h-assembly1_D  TM=8.495E-01  e=1.622E-02  Synechococcus elongatus PCC 7942 = FACHB-805
  7nly-assembly1_A  TM=8.097E-01  e=1.516E-02  Mycobacterium tuberculosis H37Rv
  8gru-assembly2_D  TM=4.158E-01  e=9.551E+00  Homo sapiens
  6m3s-assembly1_B  TM=3.945E-01  e=9.551E+00  Xanthomonas campestris
  6lky-assembly1_B  TM=3.443E-01  e=7.281E+00  Methylococcus capsulatus str. Bath

Solvent-accessible surface area (backbone atoms only — not comparable to full-atom values): 5379 Å² total; per-residue (Å²): 126,68,91,89,70,46,73,66,61,51,50,53,53,50,53,57,52,60,74,57,57,79,62,73,52,73,44,78,54,44,71,69,45,66,75,34,66,68,53,37,49,57,51,50,52,51,52,50,52,43,48,74,71,66,49,53,71,43,82,44,72,67,54,69,67,62,50,47,52,53,33,47,76,71,76,39,81,83,51,68,59,95,92,36,72,70,125

Mean predicted aligned error: 5.11 Å

Sequence (87 aa):
MPEGLTAAALAEAVEHLVRQRDGILMIK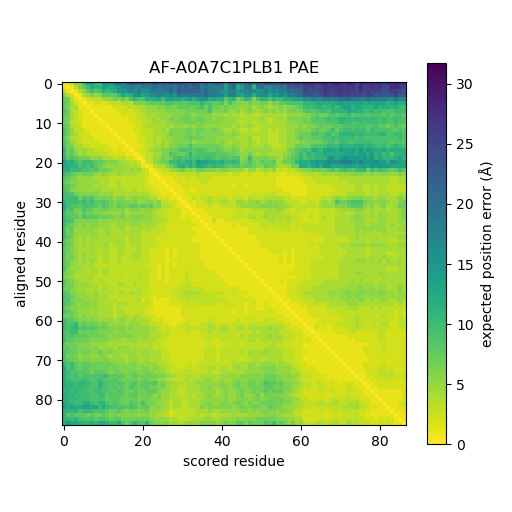LGGSALDDPAAAERCLRGVAVLHQLRFPLLLLHGGGKAIDRAMQQAGLTPRKIAGRRYT

pLDDT: mean 91.24, std 7.34, range [55.94, 97.88]

Secondary structure (DSSP, 8-state):
--TT--HHHHHHHHHHHHHT-SS-EEEEE-GGGGT-HHHHHHHHHHHHHHHHTT--EEEEE--HHHHHHHHHHTTPPPPEETTEE--

Radius of gyration: 18.4 Å; Cα contacts (8 Å, |Δi|>4): 58; chains: 1; bounding box: 41×24×42 Å